Protein AF-A0A1H3W3L6-F1 (afdb_monomer)

Nearest PDB structures (foldseek):
  4v2k-assembly1_A-2  TM=9.283E-01  e=1.247E-08  Allochromatium vinosum
  5lo9-assembly1_A  TM=8.016E-01  e=1.761E-06  Marichromatium purpuratum 984
  5lo9-assembly1_B  TM=7.634E-01  e=1.697E-05  Marichromatium purpuratum 984

Radius of gyration: 14.51 Å; Cα contacts (8 Å, |Δi|>4): 156; chains: 1; bounding box: 41×34×34 Å

Organism: NCBI:txid571932

Solvent-accessible surface area (backbone atoms only — not comparable to full-atom values): 6819 Å² total; per-residu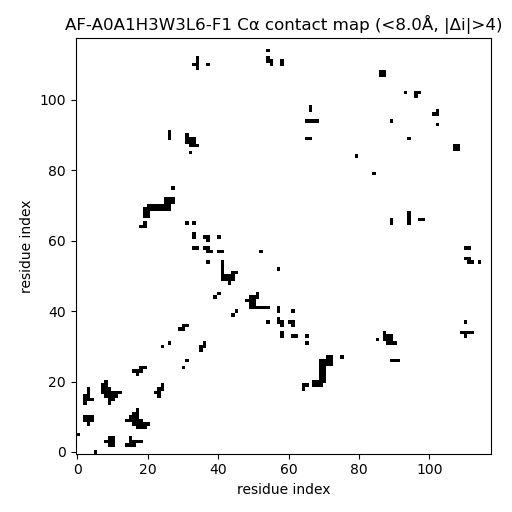e (Å²): 106,89,34,32,38,88,84,27,66,23,69,38,86,89,65,20,42,36,65,33,34,84,85,20,72,37,57,69,43,80,65,36,24,42,48,53,29,14,55,46,36,22,58,54,33,55,80,97,39,56,55,69,45,51,60,62,55,18,25,53,52,32,51,57,49,49,52,50,62,46,36,82,52,89,58,70,85,65,74,44,83,84,54,88,69,73,83,41,52,50,38,72,68,55,27,52,29,48,76,71,72,68,55,68,72,84,72,43,74,60,59,59,68,68,98,79,82,128

pLDDT: mean 88.01, std 13.65, range [35.47, 96.75]

Foldseek 3Di:
DQACPPVQCGPDPPRHHRLADEPHDALLDPLQFLLNQLVCCQQCPPPVCHNVDDSVRSSVVSCVSNLHHHHYDPPPVPSCVPDPPQPRGSHPVQSVCVVVVNHDPVSRPCSRPPPPDD

Sequence (118 aa):
MSCHASDGSGTGPNSGPELWGENSFNDGAGMTYLSKMAGFVKRNMPIGQENSLTDQEAADVSAYILSHERPLYQNHEKDFPHGGRPDDQMNKERREQIRNGNFDWSTIDNIVMPSEQN

Secondary structure (DSSP, 8-state):
--SS-SSS--SBTTTB--SSSTTS--TTSGGGBHHHHHHHHHHH-STT-TT-S-HHHHHHHHHHHHTS--PPPTTGGGS-TT----TTB--HHHHHHHHTT---GGGSTTSS--TT--

Structure (mmCIF, N/CA/C/O backbone):
data_AF-A0A1H3W3L6-F1
#
_entry.id   AF-A0A1H3W3L6-F1
#
loop_
_atom_site.group_PDB
_atom_site.id
_atom_site.type_symbol
_atom_site.label_atom_id
_atom_site.label_alt_id
_atom_site.label_comp_id
_atom_site.label_asym_id
_atom_site.label_entity_id
_atom_site.label_seq_id
_atom_site.pdbx_PDB_ins_code
_atom_site.Cartn_x
_atom_site.Cartn_y
_atom_site.Cartn_z
_atom_site.occupancy
_atom_site.B_iso_or_equiv
_atom_site.auth_seq_id
_atom_site.auth_comp_id
_atom_site.auth_asym_id
_atom_site.auth_atom_id
_atom_site.pdbx_PDB_model_num
ATOM 1 N N . MET A 1 1 ? -17.383 -3.138 3.759 1.00 61.38 1 MET A N 1
ATOM 2 C CA . MET A 1 1 ? -17.090 -3.467 2.341 1.00 61.38 1 MET A CA 1
ATOM 3 C C . MET A 1 1 ? -17.979 -2.688 1.357 1.00 61.38 1 MET A C 1
ATOM 5 O O . MET A 1 1 ? -18.365 -3.231 0.335 1.00 61.38 1 MET A O 1
ATOM 9 N N . SER A 1 2 ? -18.317 -1.415 1.619 1.00 78.94 2 SER A N 1
ATOM 10 C CA . SER A 1 2 ? -19.285 -0.686 0.772 1.00 78.94 2 SER A CA 1
ATOM 11 C C . SER A 1 2 ? -18.661 0.102 -0.389 1.00 78.94 2 SER A C 1
ATOM 13 O O . SER A 1 2 ? -19.383 0.424 -1.324 1.00 78.94 2 SER A O 1
ATOM 15 N N . CYS A 1 3 ? -17.360 0.425 -0.343 1.00 89.38 3 CYS A N 1
ATOM 16 C CA . CYS A 1 3 ? -16.726 1.303 -1.342 1.00 89.38 3 CYS A CA 1
ATOM 17 C C . CYS A 1 3 ? -15.802 0.535 -2.299 1.00 89.38 3 CYS A C 1
ATOM 19 O O . CYS A 1 3 ? -15.944 0.647 -3.510 1.00 89.38 3 CYS A O 1
ATOM 21 N N . HIS A 1 4 ? -14.901 -0.302 -1.778 1.00 94.25 4 HIS A N 1
ATOM 22 C CA . HIS A 1 4 ? -13.886 -1.000 -2.586 1.00 94.25 4 HIS A CA 1
ATOM 23 C C . HIS A 1 4 ? -14.272 -2.427 -3.012 1.00 94.25 4 HIS A C 1
ATOM 25 O O . HIS A 1 4 ? -13.404 -3.203 -3.397 1.00 94.25 4 HIS A O 1
ATOM 31 N N . ALA A 1 5 ? -15.564 -2.769 -2.938 1.00 92.00 5 ALA A N 1
ATOM 32 C CA . ALA A 1 5 ? -16.065 -4.143 -3.034 1.00 92.00 5 ALA A CA 1
ATOM 33 C C . ALA A 1 5 ? -15.450 -5.085 -1.972 1.00 92.00 5 ALA A C 1
ATOM 35 O O . ALA A 1 5 ? -14.639 -4.680 -1.136 1.00 92.00 5 ALA A O 1
ATOM 36 N N . SER A 1 6 ? -15.914 -6.332 -1.918 1.00 90.19 6 SER A N 1
ATOM 37 C CA . SER A 1 6 ? -15.379 -7.347 -0.996 1.00 90.19 6 SER A CA 1
ATOM 38 C C . SER A 1 6 ? -14.086 -7.985 -1.501 1.00 90.19 6 SER A C 1
ATOM 40 O O . SER A 1 6 ? -13.289 -8.461 -0.701 1.00 90.19 6 SER A O 1
ATOM 42 N N . ASP A 1 7 ? -13.893 -7.996 -2.816 1.00 90.88 7 ASP A N 1
ATOM 43 C CA . ASP A 1 7 ? -12.765 -8.586 -3.540 1.00 90.88 7 ASP A CA 1
ATOM 44 C C . ASP A 1 7 ? -11.750 -7.537 -4.027 1.00 90.88 7 ASP A C 1
ATOM 46 O O . ASP A 1 7 ? -10.820 -7.881 -4.751 1.00 90.88 7 ASP A O 1
ATOM 50 N N . GLY A 1 8 ? -11.921 -6.268 -3.636 1.00 92.06 8 GLY A N 1
ATOM 51 C CA . GLY A 1 8 ? -11.020 -5.170 -3.985 1.00 92.06 8 GLY A CA 1
ATOM 52 C C . GLY A 1 8 ? -11.171 -4.630 -5.402 1.00 92.06 8 GLY A C 1
ATOM 53 O O . GLY A 1 8 ? -10.451 -3.687 -5.737 1.00 92.06 8 GLY A O 1
ATOM 54 N N . SER A 1 9 ? -12.112 -5.152 -6.204 1.00 93.19 9 SER A N 1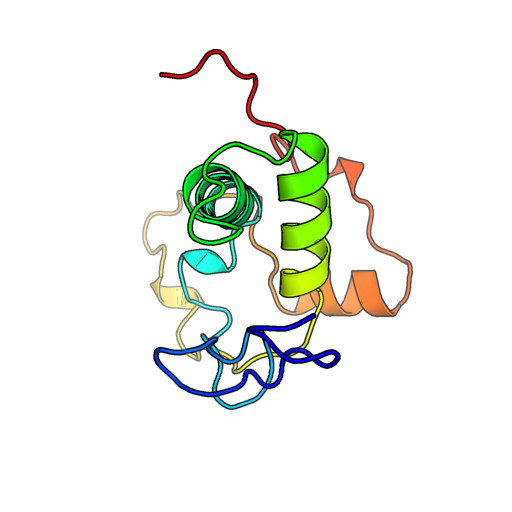
ATOM 55 C CA . SER A 1 9 ? -12.348 -4.712 -7.588 1.00 93.19 9 SER A CA 1
ATOM 56 C C . SER A 1 9 ? -12.826 -3.260 -7.690 1.00 93.19 9 SER A C 1
ATOM 58 O O . SER A 1 9 ? -12.879 -2.684 -8.774 1.00 93.19 9 SER A O 1
ATOM 60 N N . GLY A 1 10 ? -13.225 -2.667 -6.563 1.00 92.94 10 GLY A N 1
ATOM 61 C CA . GLY A 1 10 ? -13.817 -1.343 -6.526 1.00 92.94 10 GLY A CA 1
ATOM 62 C C . GLY A 1 10 ? -15.284 -1.318 -6.961 1.00 92.94 10 GLY A C 1
ATOM 63 O O . GLY A 1 10 ? -15.843 -2.289 -7.465 1.00 92.94 10 GLY A O 1
ATOM 64 N N . THR A 1 11 ? -15.920 -0.169 -6.746 1.00 93.31 11 THR A N 1
ATOM 65 C CA . THR A 1 11 ? -17.284 0.144 -7.212 1.00 93.31 11 THR A CA 1
ATOM 66 C C . THR A 1 11 ? -17.301 1.254 -8.265 1.00 93.31 11 THR A C 1
ATOM 68 O O . THR A 1 11 ? -18.359 1.592 -8.791 1.00 93.31 11 THR A O 1
ATOM 71 N N . GLY A 1 12 ? -16.138 1.839 -8.571 1.00 90.94 12 GLY A N 1
ATOM 72 C CA . GLY A 1 12 ? -15.957 2.862 -9.599 1.00 90.94 12 GLY A CA 1
ATOM 73 C C . GLY A 1 12 ? -14.774 3.792 -9.298 1.00 90.94 12 GLY A C 1
ATOM 74 O O . GLY A 1 12 ? -14.342 3.879 -8.148 1.00 90.94 12 GLY A O 1
ATOM 75 N N . PRO A 1 13 ? -14.261 4.543 -10.292 1.00 86.44 13 PRO A N 1
ATOM 76 C CA . PRO A 1 13 ? -13.035 5.339 -10.142 1.00 86.44 13 PRO A CA 1
ATOM 77 C C . PRO A 1 13 ? -13.087 6.370 -9.007 1.00 86.44 13 PRO A C 1
ATOM 79 O O . PRO A 1 13 ? -12.083 6.610 -8.347 1.00 86.44 13 PRO A O 1
ATOM 82 N N . ASN A 1 14 ? -14.269 6.951 -8.766 1.00 87.44 14 ASN A N 1
ATOM 83 C CA . ASN A 1 14 ? -14.487 8.003 -7.765 1.00 87.44 14 ASN A CA 1
ATOM 84 C C . ASN A 1 14 ? -15.338 7.551 -6.566 1.00 87.44 14 ASN A C 1
ATOM 86 O O . ASN A 1 14 ? -15.422 8.270 -5.577 1.00 87.44 14 ASN A O 1
ATOM 90 N N . SER A 1 15 ? -15.999 6.395 -6.651 1.00 87.31 15 SER A N 1
ATOM 91 C CA . SER A 1 15 ? -16.852 5.844 -5.583 1.00 87.31 15 SER A CA 1
ATOM 92 C C . SER A 1 15 ? -16.136 4.795 -4.729 1.00 87.31 15 SER A C 1
ATOM 94 O O . SER A 1 15 ? -16.575 4.479 -3.625 1.00 87.31 15 SER A O 1
ATOM 96 N N . GLY A 1 16 ? -15.015 4.277 -5.227 1.00 92.06 16 GLY A N 1
ATOM 97 C CA . GLY A 1 16 ? -14.168 3.304 -4.560 1.00 92.06 16 GLY A CA 1
ATOM 98 C C . GLY A 1 16 ? -13.328 2.593 -5.612 1.00 92.06 16 GLY A C 1
ATOM 99 O O . GLY A 1 16 ? -13.811 1.614 -6.183 1.00 92.06 16 GLY A O 1
ATOM 100 N N . PRO A 1 17 ? -12.128 3.104 -5.932 1.00 95.00 17 PRO A N 1
ATOM 101 C CA . PRO A 1 17 ? -11.288 2.538 -6.980 1.00 95.00 17 PRO A CA 1
ATOM 102 C C . PRO A 1 17 ? -10.803 1.125 -6.635 1.00 95.00 17 PRO A C 1
ATOM 104 O O . PRO A 1 17 ? -10.810 0.712 -5.474 1.00 95.00 17 PRO A O 1
ATOM 107 N N . GLU A 1 18 ? -10.356 0.401 -7.656 1.00 96.44 18 GLU A N 1
ATOM 108 C CA . GLU A 1 18 ? -9.746 -0.921 -7.527 1.00 96.44 18 GLU A CA 1
ATOM 109 C C . GLU A 1 18 ? -8.431 -0.836 -6.720 1.00 96.44 18 GLU A C 1
ATOM 111 O O . GLU A 1 18 ? -7.534 -0.046 -7.033 1.00 96.44 18 GLU A O 1
ATOM 116 N N . LEU A 1 19 ? -8.310 -1.630 -5.651 1.00 96.50 19 LEU A N 1
ATOM 117 C CA . LEU A 1 19 ? -7.171 -1.581 -4.714 1.00 96.50 19 LEU A CA 1
ATOM 118 C C . LEU A 1 19 ? -5.985 -2.464 -5.155 1.00 96.50 19 LEU A C 1
ATOM 120 O O . LEU A 1 19 ? -4.829 -2.237 -4.769 1.00 96.50 19 LEU A O 1
ATOM 124 N N . TRP A 1 20 ? -6.276 -3.474 -5.970 1.00 96.75 20 TRP A N 1
ATOM 125 C CA . TRP A 1 20 ? -5.348 -4.431 -6.571 1.00 96.75 20 TRP A CA 1
ATOM 126 C C . TRP A 1 20 ? -6.011 -5.072 -7.791 1.00 96.75 20 TRP A C 1
ATOM 128 O O . TRP A 1 20 ? -7.221 -4.984 -7.916 1.00 96.75 20 TRP A O 1
ATOM 138 N N . GLY A 1 21 ? -5.250 -5.758 -8.641 1.00 94.69 21 GLY A N 1
ATOM 139 C CA . GLY A 1 21 ? -5.734 -6.253 -9.933 1.00 94.69 21 GLY A CA 1
ATOM 140 C C . GLY A 1 21 ? -5.365 -5.330 -11.096 1.00 94.69 21 GLY A C 1
ATOM 141 O O . GLY A 1 21 ? -4.705 -4.304 -10.909 1.00 94.69 21 GLY A O 1
ATOM 142 N N . GLU A 1 22 ? -5.718 -5.742 -12.315 1.00 94.56 22 GLU A N 1
ATOM 143 C CA . GLU A 1 22 ? -5.175 -5.200 -13.572 1.00 94.56 22 GLU A CA 1
ATOM 144 C C . GLU A 1 22 ? -5.440 -3.702 -13.783 1.00 94.56 22 GLU A C 1
ATOM 146 O O . GLU A 1 22 ? -4.628 -3.039 -14.429 1.00 94.56 22 GLU A O 1
ATOM 151 N N . ASN A 1 23 ? -6.521 -3.139 -13.225 1.00 94.19 23 ASN A N 1
ATOM 152 C CA . ASN A 1 23 ? -6.823 -1.705 -13.373 1.00 94.19 23 ASN A CA 1
ATOM 153 C C . ASN A 1 23 ? -6.461 -0.874 -12.134 1.00 94.19 23 ASN A C 1
ATOM 155 O O . ASN A 1 23 ? -6.802 0.309 -12.060 1.00 94.19 23 ASN A O 1
ATOM 159 N N . SER A 1 24 ? -5.751 -1.464 -11.168 1.00 96.25 24 SER A N 1
ATOM 160 C CA . SER A 1 24 ? -5.188 -0.734 -10.035 1.00 96.25 24 SER A CA 1
ATOM 161 C C . SER A 1 24 ? -3.833 -0.098 -10.377 1.00 96.25 24 SER A C 1
ATOM 163 O O . SER A 1 24 ? -3.303 -0.202 -11.484 1.00 96.25 24 SER A O 1
ATOM 165 N N . PHE A 1 25 ? -3.233 0.573 -9.397 1.00 96.00 25 PHE A N 1
ATOM 166 C CA . PHE A 1 25 ? -1.882 1.106 -9.520 1.00 96.00 25 PHE A CA 1
ATOM 167 C C . PHE A 1 25 ? -0.843 -0.023 -9.637 1.00 96.00 25 PHE A C 1
ATOM 169 O O . PHE A 1 25 ? -0.960 -1.076 -9.000 1.00 96.00 25 PHE A O 1
ATOM 176 N N . ASN A 1 26 ? 0.195 0.227 -10.440 1.00 96.06 26 ASN A N 1
ATOM 177 C CA . ASN A 1 26 ? 1.288 -0.715 -10.680 1.00 96.06 26 ASN A CA 1
ATOM 178 C C . ASN A 1 26 ? 2.265 -0.807 -9.493 1.00 96.06 26 ASN A C 1
ATOM 180 O O . ASN A 1 26 ? 2.233 0.003 -8.565 1.00 96.06 26 ASN A O 1
ATOM 184 N N . ASP A 1 27 ? 3.155 -1.794 -9.531 1.00 94.69 27 ASP A N 1
ATOM 185 C CA . ASP A 1 27 ? 4.120 -2.065 -8.464 1.00 94.69 27 ASP A CA 1
ATOM 186 C C . ASP A 1 27 ? 5.313 -1.083 -8.387 1.00 94.69 27 ASP A C 1
ATOM 188 O O . ASP A 1 27 ? 6.122 -1.185 -7.465 1.00 94.69 27 ASP A O 1
ATOM 192 N N . GLY A 1 28 ? 5.405 -0.113 -9.304 1.00 93.06 28 GLY A N 1
ATOM 193 C CA . GLY A 1 28 ? 6.338 1.021 -9.246 1.00 93.06 28 GLY A CA 1
ATOM 194 C C . GLY A 1 28 ? 5.736 2.283 -8.613 1.00 93.06 28 GLY A C 1
ATOM 195 O O . GLY A 1 28 ? 6.444 3.258 -8.361 1.00 93.06 28 GLY A O 1
ATOM 196 N N . ALA A 1 29 ? 4.428 2.301 -8.340 1.00 94.94 29 ALA A N 1
ATOM 197 C CA . ALA A 1 29 ? 3.770 3.465 -7.764 1.00 94.94 29 ALA A CA 1
ATOM 198 C C . ALA A 1 29 ? 4.248 3.738 -6.330 1.00 94.94 29 ALA A C 1
ATOM 200 O O . ALA A 1 29 ? 4.431 2.829 -5.527 1.00 94.94 29 ALA A O 1
ATOM 201 N N . GLY A 1 30 ? 4.322 5.012 -5.937 1.00 93.12 30 GLY A N 1
ATOM 202 C CA . GLY A 1 30 ? 4.697 5.397 -4.570 1.00 93.12 30 GLY A CA 1
ATOM 203 C C . GLY A 1 30 ? 3.774 4.854 -3.468 1.00 93.12 30 GLY A C 1
ATOM 204 O O . GLY A 1 30 ? 4.135 4.914 -2.298 1.00 93.12 30 GLY A O 1
ATOM 205 N N . MET A 1 31 ? 2.609 4.313 -3.825 1.00 95.62 31 MET A N 1
ATOM 206 C CA . MET A 1 31 ? 1.668 3.699 -2.892 1.00 95.62 31 MET A CA 1
ATOM 207 C C . MET A 1 31 ? 2.012 2.238 -2.562 1.00 95.62 31 MET A C 1
ATOM 209 O O . MET A 1 31 ? 1.394 1.650 -1.689 1.00 95.62 31 MET A O 1
ATOM 213 N N . THR A 1 32 ? 3.016 1.640 -3.210 1.00 95.19 32 THR A N 1
ATOM 214 C CA . THR A 1 32 ? 3.447 0.259 -2.923 1.00 95.19 32 THR A CA 1
ATOM 215 C C . THR A 1 32 ? 4.325 0.142 -1.677 1.00 95.19 32 THR A C 1
ATOM 217 O O . THR A 1 32 ? 4.742 -0.956 -1.326 1.00 95.19 32 THR A O 1
ATOM 220 N N . TYR A 1 33 ? 4.665 1.266 -1.051 1.00 93.81 33 TYR A N 1
ATOM 221 C CA . TYR A 1 33 ? 5.455 1.331 0.175 1.00 93.81 33 TYR A CA 1
ATOM 222 C C . TYR A 1 33 ? 4.513 1.271 1.372 1.00 93.81 33 TYR A C 1
ATOM 224 O O . TYR A 1 33 ? 3.567 2.064 1.447 1.00 93.81 33 TYR A O 1
ATOM 232 N N . LEU A 1 34 ? 4.747 0.318 2.276 1.00 93.81 34 LEU A N 1
ATOM 233 C CA . LEU A 1 34 ? 3.818 0.009 3.359 1.00 93.81 34 LEU A CA 1
ATOM 234 C C . LEU A 1 34 ? 3.583 1.217 4.274 1.00 93.81 34 LEU A C 1
ATOM 236 O O . LEU A 1 34 ? 2.432 1.546 4.552 1.00 93.81 34 LEU A O 1
ATOM 240 N N . SER A 1 35 ? 4.639 1.940 4.651 1.00 92.06 35 SER A N 1
ATOM 241 C CA . SER A 1 35 ? 4.554 3.152 5.478 1.00 92.06 35 SER A CA 1
ATOM 242 C C . SER A 1 35 ? 3.723 4.255 4.813 1.00 92.06 35 SER A C 1
ATOM 244 O O . SER A 1 35 ? 2.876 4.890 5.447 1.00 92.06 35 SER A O 1
ATOM 246 N N . LYS A 1 36 ? 3.910 4.466 3.502 1.00 94.12 36 LYS A N 1
ATOM 247 C CA . LYS A 1 36 ? 3.165 5.474 2.732 1.00 94.12 36 LYS A CA 1
ATOM 248 C C . LYS A 1 36 ? 1.692 5.115 2.626 1.00 94.12 36 LYS A C 1
ATOM 250 O O . LYS A 1 36 ? 0.850 5.996 2.807 1.00 94.12 36 LYS A O 1
ATOM 255 N N . MET A 1 37 ? 1.379 3.846 2.359 1.00 96.31 37 MET A N 1
ATOM 256 C CA . MET A 1 37 ? -0.007 3.397 2.311 1.00 96.31 37 MET A CA 1
ATOM 257 C C . MET A 1 37 ? -0.664 3.474 3.688 1.00 96.31 37 MET A C 1
ATOM 259 O O . MET A 1 37 ? -1.744 4.049 3.784 1.00 96.31 37 MET A O 1
ATOM 263 N N . ALA A 1 38 ? 0.001 3.012 4.747 1.00 95.06 38 ALA A N 1
ATOM 264 C CA . ALA A 1 38 ? -0.512 3.093 6.113 1.00 95.06 38 ALA A CA 1
ATOM 265 C C . ALA A 1 38 ? -0.812 4.543 6.508 1.00 95.06 38 ALA A C 1
ATOM 267 O O . ALA A 1 38 ? -1.909 4.849 6.973 1.00 95.06 38 ALA A O 1
ATOM 268 N N . GLY A 1 39 ? 0.104 5.472 6.214 1.00 94.56 39 GLY A N 1
ATOM 269 C CA . GLY A 1 39 ? -0.112 6.898 6.449 1.00 94.56 39 GLY A CA 1
ATOM 270 C C . GLY A 1 39 ? -1.232 7.504 5.594 1.00 94.56 39 GLY A C 1
ATOM 271 O O . GLY A 1 39 ? -1.899 8.444 6.034 1.00 94.56 39 GLY A O 1
ATOM 272 N N . PHE A 1 40 ? -1.456 7.013 4.372 1.00 96.38 40 PHE A N 1
ATOM 273 C CA . PHE A 1 40 ? -2.594 7.431 3.549 1.00 96.38 40 PHE A CA 1
ATOM 274 C C . PHE A 1 40 ? -3.913 6.904 4.122 1.00 96.38 40 PHE A C 1
ATOM 276 O O . PHE A 1 40 ? -4.836 7.694 4.323 1.00 96.38 40 PHE A O 1
ATOM 283 N N . VAL A 1 41 ? -3.974 5.606 4.429 1.00 96.31 41 VAL A N 1
ATOM 284 C CA . VAL A 1 41 ? -5.138 4.920 5.000 1.00 96.31 41 VAL A CA 1
ATOM 285 C C . VAL A 1 41 ? -5.525 5.564 6.325 1.00 96.31 41 VAL A C 1
ATOM 287 O O . VAL A 1 41 ? -6.646 6.035 6.442 1.00 96.31 41 VAL A O 1
ATOM 290 N N . LYS A 1 42 ? -4.592 5.717 7.270 1.00 95.62 42 LYS A N 1
ATOM 291 C CA . LYS A 1 42 ? -4.833 6.370 8.566 1.00 95.62 42 LYS A CA 1
ATOM 292 C C . LYS A 1 42 ? -5.478 7.749 8.416 1.00 95.62 42 LYS A C 1
ATOM 294 O O . LYS A 1 42 ? -6.429 8.061 9.123 1.00 95.62 42 LYS A O 1
ATOM 299 N N . ARG A 1 43 ? -4.976 8.580 7.497 1.00 96.69 43 ARG A N 1
ATOM 300 C CA . ARG A 1 43 ? -5.403 9.985 7.374 1.00 96.69 43 ARG A CA 1
ATOM 301 C C . ARG A 1 43 ? -6.639 10.203 6.509 1.00 96.69 43 ARG A C 1
ATOM 303 O O . ARG A 1 43 ? -7.269 11.240 6.657 1.00 96.69 43 ARG A O 1
ATOM 310 N N . ASN A 1 44 ? -6.959 9.283 5.601 1.00 95.50 44 ASN A N 1
ATOM 311 C CA . ASN A 1 44 ? -7.975 9.516 4.565 1.00 95.50 44 ASN A CA 1
ATOM 312 C C . ASN A 1 44 ? -9.027 8.406 4.475 1.00 95.50 44 ASN A C 1
ATOM 314 O O . ASN A 1 44 ? -9.980 8.540 3.710 1.00 95.50 44 ASN A O 1
ATOM 318 N N . MET A 1 45 ? -8.849 7.301 5.202 1.00 95.44 45 MET A N 1
ATOM 319 C CA . MET A 1 45 ? -9.751 6.158 5.172 1.00 95.44 45 MET A CA 1
ATOM 320 C C . MET A 1 45 ? -10.158 5.728 6.592 1.00 95.44 45 MET A C 1
ATOM 322 O O . MET A 1 45 ? -9.316 5.680 7.487 1.00 95.44 45 MET A O 1
ATOM 326 N N . PRO A 1 46 ? -11.427 5.328 6.788 1.00 94.69 46 PRO A N 1
ATOM 327 C CA . PRO A 1 46 ? -12.534 5.427 5.831 1.00 94.69 46 PRO A CA 1
ATOM 328 C C . PRO A 1 46 ? -12.915 6.889 5.528 1.00 94.69 46 PRO A C 1
ATOM 330 O O . PRO A 1 46 ? -12.720 7.767 6.363 1.00 94.69 46 PRO A O 1
ATOM 333 N N . ILE A 1 47 ? -13.475 7.159 4.343 1.00 91.25 47 ILE A N 1
ATOM 334 C CA . ILE A 1 47 ? -13.931 8.512 3.969 1.00 91.25 47 ILE A CA 1
ATOM 335 C C . ILE A 1 47 ? -14.944 9.030 5.005 1.00 91.25 47 ILE A C 1
ATOM 337 O O . ILE A 1 47 ? -15.915 8.333 5.315 1.00 91.25 47 ILE A O 1
ATOM 341 N N . GLY A 1 48 ? -14.731 10.248 5.517 1.00 93.56 48 GLY A N 1
ATOM 342 C CA . GLY A 1 48 ? -15.560 10.861 6.562 1.00 93.56 48 GLY A CA 1
ATOM 343 C C . GLY A 1 48 ? -15.319 10.306 7.970 1.00 93.56 48 GLY A C 1
ATOM 344 O O . GLY A 1 48 ? -16.087 10.603 8.885 1.00 93.56 48 GLY A O 1
ATOM 345 N N . GLN A 1 49 ? -14.296 9.464 8.133 1.00 94.31 49 GLN A N 1
ATOM 346 C CA . GLN A 1 49 ? -13.825 8.903 9.400 1.00 94.31 49 GLN A CA 1
ATOM 347 C C . GLN A 1 49 ? -12.292 8.988 9.461 1.00 94.31 49 GLN A C 1
ATOM 349 O O . GLN A 1 49 ? -11.599 8.041 9.824 1.00 94.31 49 GLN A O 1
ATOM 354 N N . GLU A 1 50 ? -11.742 10.131 9.063 1.00 94.94 50 GLU A N 1
ATOM 355 C CA . GLU A 1 50 ? -10.304 10.362 9.038 1.00 94.94 50 GLU A CA 1
ATOM 356 C C . GLU A 1 50 ? -9.689 10.135 10.431 1.00 94.94 50 GLU A C 1
ATOM 358 O O . GLU A 1 50 ? -10.221 10.577 11.450 1.00 94.94 50 GLU A O 1
ATOM 363 N N . ASN A 1 51 ? -8.535 9.463 10.484 1.00 94.25 51 ASN A N 1
ATOM 364 C CA . ASN A 1 51 ? -7.810 9.103 11.709 1.00 94.25 51 ASN A CA 1
ATOM 365 C C . ASN A 1 51 ? -8.532 8.135 12.660 1.00 94.25 51 ASN A C 1
ATOM 367 O O . ASN A 1 51 ? -8.013 7.904 13.756 1.00 94.25 51 ASN A O 1
ATOM 371 N N . SER A 1 52 ? -9.654 7.529 12.252 1.00 96.44 52 SER A N 1
ATOM 372 C CA . SER A 1 52 ? -10.421 6.611 13.105 1.00 96.44 52 SER A CA 1
ATOM 373 C C . SER A 1 52 ? -9.719 5.279 13.382 1.00 96.44 52 SER A C 1
ATOM 375 O O . SER A 1 52 ? -9.982 4.666 14.411 1.00 96.44 52 SER A O 1
ATOM 377 N N . LEU A 1 53 ? -8.859 4.816 12.471 1.00 94.50 53 LEU A N 1
ATOM 378 C CA . LEU A 1 53 ? -8.087 3.577 12.624 1.00 94.50 53 LEU A CA 1
ATOM 379 C C . LEU A 1 53 ? -6.892 3.804 13.543 1.00 94.50 53 LEU A C 1
ATOM 381 O O . LEU A 1 53 ? -6.267 4.854 13.469 1.00 94.50 53 LEU A O 1
ATOM 385 N N . THR A 1 54 ? -6.509 2.836 14.364 1.00 94.94 54 THR A N 1
ATOM 386 C CA . THR A 1 54 ? -5.194 2.840 15.025 1.00 94.94 54 THR A CA 1
ATOM 387 C C . THR A 1 54 ? -4.066 2.716 13.997 1.00 94.94 54 THR A C 1
ATOM 389 O O . THR A 1 54 ? -4.287 2.304 12.857 1.00 94.94 54 THR A O 1
ATOM 392 N N . ASP A 1 55 ? -2.840 3.064 14.389 1.00 91.00 55 ASP A N 1
ATOM 393 C CA . ASP A 1 55 ? -1.686 2.951 13.489 1.00 91.00 55 ASP A CA 1
ATOM 394 C C . ASP A 1 55 ? -1.452 1.490 13.068 1.00 91.00 55 ASP A C 1
ATOM 396 O O . ASP A 1 55 ? -1.182 1.221 11.898 1.00 91.00 55 ASP A O 1
ATOM 400 N N . GLN A 1 56 ? -1.665 0.542 13.991 1.00 90.44 56 GLN A N 1
ATOM 401 C CA . GLN A 1 56 ? -1.591 -0.889 13.698 1.00 90.44 56 GLN A CA 1
ATOM 402 C C . GLN A 1 56 ? -2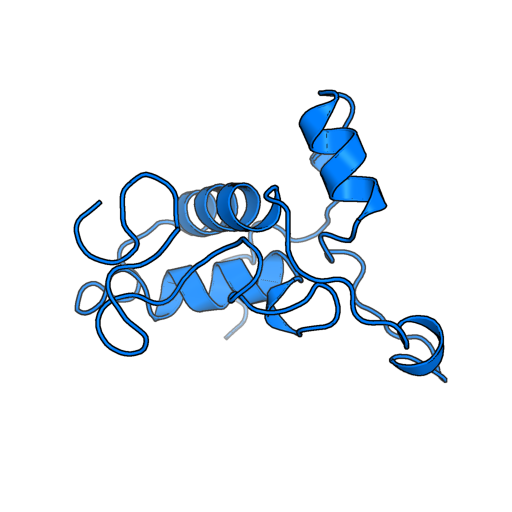.689 -1.335 12.723 1.00 90.44 56 GLN A C 1
ATOM 404 O O . GLN A 1 56 ? -2.390 -2.014 11.749 1.00 90.44 56 GLN A O 1
ATOM 409 N N . GLU A 1 57 ? -3.945 -0.917 12.914 1.00 94.75 57 GLU A N 1
ATOM 410 C CA . GLU A 1 57 ? -5.027 -1.266 11.979 1.00 94.75 57 GLU A CA 1
ATOM 411 C C . GLU A 1 57 ? -4.780 -0.693 10.578 1.00 94.75 57 GLU A C 1
ATOM 413 O O . GLU A 1 57 ? -5.020 -1.367 9.575 1.00 94.75 57 GLU A O 1
ATOM 418 N N . ALA A 1 58 ? -4.280 0.543 10.487 1.00 95.69 58 ALA A N 1
ATOM 419 C CA . ALA A 1 58 ? -3.938 1.154 9.208 1.00 95.69 58 ALA A CA 1
ATOM 420 C C . ALA A 1 58 ? -2.802 0.395 8.507 1.00 95.69 58 ALA A C 1
ATOM 422 O O . ALA A 1 58 ? -2.870 0.171 7.294 1.00 95.69 58 ALA A O 1
ATOM 423 N N . ALA A 1 59 ? -1.789 -0.032 9.259 1.00 92.50 59 ALA A N 1
ATOM 424 C CA . ALA A 1 59 ? -0.711 -0.872 8.761 1.00 92.50 59 ALA A CA 1
ATOM 425 C C . ALA A 1 59 ? -1.201 -2.247 8.288 1.00 92.50 59 ALA A C 1
ATOM 427 O O . ALA A 1 59 ? -0.901 -2.636 7.160 1.00 92.50 59 ALA A O 1
ATOM 428 N N . ASP A 1 60 ? -1.997 -2.948 9.095 1.00 93.38 60 ASP A N 1
ATOM 429 C CA . ASP A 1 60 ? -2.503 -4.289 8.786 1.00 93.38 60 ASP A CA 1
ATOM 430 C C . ASP A 1 60 ? -3.370 -4.283 7.520 1.00 93.38 60 ASP A C 1
ATOM 432 O O . ASP A 1 60 ? -3.194 -5.109 6.620 1.00 93.38 60 ASP A O 1
ATOM 436 N N . VAL A 1 61 ? -4.274 -3.304 7.398 1.00 95.12 61 VAL A N 1
ATOM 437 C CA . VAL A 1 61 ? -5.105 -3.130 6.196 1.00 95.12 61 VAL A CA 1
ATOM 438 C C . VAL A 1 61 ? -4.242 -2.816 4.974 1.00 95.12 61 VAL A C 1
ATOM 440 O O . VAL A 1 61 ? -4.483 -3.353 3.892 1.00 95.12 61 VAL A O 1
ATOM 443 N N . SER A 1 62 ? -3.216 -1.981 5.132 1.00 96.19 62 SER A N 1
ATOM 444 C CA . SER A 1 62 ? -2.297 -1.637 4.041 1.00 96.19 62 SER A CA 1
ATOM 445 C C . SER A 1 62 ? -1.480 -2.845 3.586 1.00 96.19 62 SER A C 1
ATOM 447 O O . SER A 1 62 ? -1.366 -3.099 2.388 1.00 96.19 62 SER A O 1
ATOM 449 N N . ALA A 1 63 ? -0.972 -3.640 4.528 1.00 94.44 63 ALA A N 1
ATOM 450 C CA . ALA A 1 63 ? -0.266 -4.884 4.250 1.00 94.44 63 ALA A CA 1
ATOM 451 C C . ALA A 1 63 ? -1.164 -5.873 3.494 1.00 94.44 63 ALA A C 1
ATOM 453 O O . ALA A 1 63 ? -0.743 -6.451 2.488 1.00 94.44 63 ALA A O 1
ATOM 454 N N . TYR A 1 64 ? -2.427 -6.001 3.911 1.00 94.88 64 TYR A N 1
ATOM 455 C CA . TYR A 1 64 ? -3.414 -6.811 3.206 1.00 94.88 64 TYR A CA 1
ATOM 456 C C . TYR A 1 64 ? -3.623 -6.328 1.761 1.00 94.88 64 TYR A C 1
ATOM 458 O O . TYR A 1 64 ? -3.468 -7.119 0.830 1.00 94.88 64 TYR A O 1
ATOM 466 N N . ILE A 1 65 ? -3.880 -5.034 1.539 1.00 96.50 65 ILE A N 1
ATOM 467 C CA . ILE A 1 65 ? -4.050 -4.451 0.192 1.00 96.50 65 ILE A CA 1
ATOM 468 C C . ILE A 1 65 ? -2.817 -4.712 -0.688 1.00 96.50 65 ILE A C 1
ATOM 470 O O . ILE A 1 65 ? -2.933 -5.090 -1.857 1.00 96.50 65 ILE A O 1
ATOM 474 N N . LEU A 1 66 ? -1.622 -4.525 -0.131 1.00 96.19 66 LEU A N 1
ATOM 475 C CA . LEU A 1 66 ? -0.366 -4.657 -0.864 1.00 96.19 66 LEU A CA 1
ATOM 476 C C . LEU A 1 66 ? 0.061 -6.106 -1.113 1.00 96.19 66 LEU A C 1
ATOM 478 O O . LEU A 1 66 ? 0.862 -6.334 -2.014 1.00 96.19 66 LEU A O 1
ATOM 482 N N . SER A 1 67 ? -0.492 -7.083 -0.390 1.00 95.19 67 SER A N 1
ATOM 483 C CA . SER A 1 67 ? -0.212 -8.511 -0.613 1.00 95.19 67 SER A CA 1
ATOM 484 C C . SER A 1 67 ? -0.805 -9.075 -1.916 1.00 95.19 67 SER A C 1
ATOM 486 O O . SER A 1 67 ? -0.412 -10.154 -2.364 1.00 95.19 67 SER A O 1
ATOM 488 N N . HIS A 1 68 ? -1.724 -8.343 -2.550 1.00 95.81 68 HIS A N 1
ATOM 489 C CA . HIS A 1 68 ? -2.410 -8.767 -3.767 1.00 95.81 68 HIS A CA 1
ATOM 490 C C . HIS A 1 68 ? -1.623 -8.443 -5.052 1.00 95.81 68 HIS A C 1
ATOM 492 O O . HIS A 1 68 ? -0.754 -7.561 -5.098 1.00 95.81 68 HIS A O 1
ATOM 498 N N . GLU A 1 69 ? -1.936 -9.171 -6.128 1.00 95.19 69 GLU A N 1
ATOM 499 C CA . GLU A 1 69 ? -1.338 -8.942 -7.448 1.00 95.19 69 GLU A CA 1
ATOM 500 C C . GLU A 1 69 ? -1.766 -7.605 -8.055 1.00 95.19 69 GLU A C 1
ATOM 502 O O . GLU A 1 69 ? -2.862 -7.103 -7.812 1.00 95.19 69 GLU A O 1
ATOM 507 N N . ARG A 1 70 ? -0.872 -7.015 -8.846 1.00 96.19 70 ARG A N 1
ATOM 508 C CA . ARG A 1 70 ? -1.081 -5.732 -9.532 1.00 96.19 70 ARG A CA 1
ATOM 509 C C . ARG A 1 70 ? -0.107 -5.609 -10.708 1.00 96.19 70 ARG A C 1
ATOM 511 O O . ARG A 1 70 ? 0.900 -6.326 -10.701 1.00 96.19 70 ARG A O 1
ATOM 518 N N . PRO A 1 71 ? -0.349 -4.697 -11.664 1.00 96.56 71 PRO A N 1
ATOM 519 C CA . PRO A 1 71 ? 0.483 -4.554 -12.853 1.00 96.56 71 PRO A CA 1
ATOM 520 C C . PRO A 1 71 ? 1.960 -4.319 -12.526 1.00 96.56 71 PRO A C 1
ATOM 522 O O . PRO A 1 71 ? 2.291 -3.611 -11.572 1.00 96.56 71 PRO A O 1
ATOM 525 N N . LEU A 1 72 ? 2.848 -4.884 -13.345 1.00 94.50 72 LEU A N 1
ATOM 526 C CA . LEU A 1 72 ? 4.292 -4.696 -13.214 1.00 94.50 72 LEU A CA 1
ATOM 527 C C . LEU A 1 72 ? 4.747 -3.445 -13.964 1.00 94.50 72 LEU A C 1
ATOM 529 O O . LEU A 1 72 ? 4.531 -3.303 -15.171 1.00 94.50 72 LEU A O 1
ATOM 533 N N . TYR A 1 73 ? 5.444 -2.566 -13.263 1.00 93.94 73 TYR A N 1
ATOM 534 C CA . TYR A 1 73 ? 6.167 -1.462 -13.858 1.00 93.94 73 TYR A CA 1
ATOM 535 C C . TYR A 1 73 ? 7.490 -1.958 -14.456 1.00 93.94 73 TYR A C 1
ATOM 537 O O . TYR A 1 73 ? 8.270 -2.639 -13.805 1.00 93.94 73 TYR A O 1
ATOM 545 N N . GLN A 1 74 ? 7.760 -1.643 -15.723 1.00 90.44 74 GLN A N 1
ATOM 546 C CA . GLN A 1 74 ? 8.895 -2.241 -16.445 1.00 90.44 74 GLN A CA 1
ATOM 547 C C . GLN A 1 74 ? 10.251 -1.583 -16.139 1.00 90.44 74 GLN A C 1
ATOM 549 O O . GLN A 1 74 ? 11.288 -2.156 -16.452 1.00 90.44 74 GLN A O 1
ATOM 554 N N . ASN A 1 75 ? 10.271 -0.385 -15.547 1.00 88.88 75 ASN A N 1
ATOM 555 C CA . ASN A 1 75 ? 11.492 0.420 -15.415 1.00 88.88 75 ASN A CA 1
ATOM 556 C C . ASN A 1 75 ? 12.001 0.542 -13.966 1.00 88.88 75 ASN A C 1
ATOM 558 O O . ASN A 1 75 ? 12.634 1.546 -13.645 1.00 88.88 75 ASN A O 1
ATOM 562 N N . HIS A 1 76 ? 11.781 -0.470 -13.112 1.00 84.06 76 HIS A N 1
ATOM 563 C CA . HIS A 1 76 ? 12.245 -0.482 -11.707 1.00 84.06 76 HIS A CA 1
ATOM 564 C C . HIS A 1 76 ? 13.728 -0.116 -11.545 1.00 84.06 76 HIS A C 1
ATOM 566 O O . HIS A 1 76 ? 14.097 0.569 -10.594 1.00 84.06 76 HIS A O 1
ATOM 572 N N . GLU A 1 77 ? 14.567 -0.532 -12.497 1.00 84.19 77 GLU A N 1
ATOM 573 C CA . GLU A 1 77 ? 16.018 -0.285 -12.514 1.00 84.19 77 GLU A CA 1
ATOM 574 C C . GLU A 1 77 ? 16.380 1.210 -12.560 1.00 84.19 77 GLU A C 1
ATOM 576 O O . GLU A 1 77 ? 17.481 1.610 -12.184 1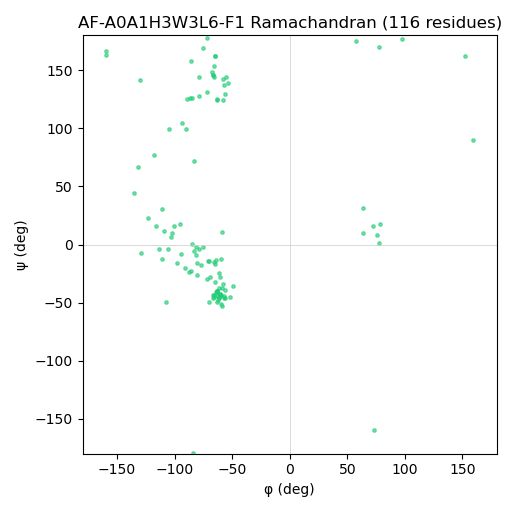.00 84.19 77 GLU A O 1
ATOM 581 N N . LYS A 1 78 ? 15.470 2.048 -13.072 1.00 86.38 78 LYS A N 1
ATOM 582 C CA . LYS A 1 78 ? 15.697 3.478 -13.321 1.00 86.38 78 LYS A CA 1
ATOM 583 C C . LYS A 1 78 ? 14.996 4.389 -12.319 1.00 86.38 78 LYS A C 1
ATOM 585 O O . LYS A 1 78 ? 15.195 5.597 -12.397 1.00 86.38 78 LYS A O 1
ATOM 590 N N . ASP A 1 79 ? 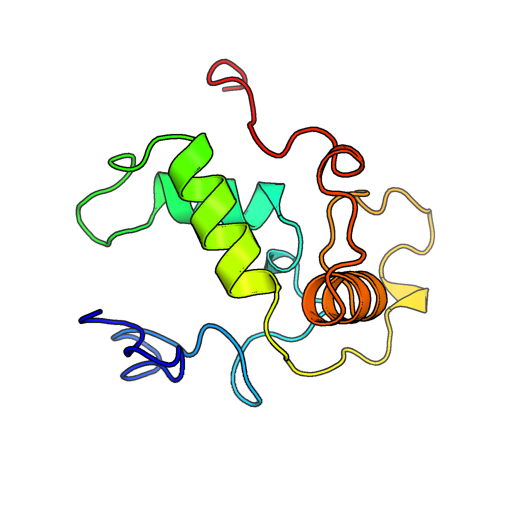14.204 3.842 -11.400 1.00 82.62 79 ASP A N 1
ATOM 591 C CA . ASP A 1 79 ? 13.422 4.652 -10.457 1.00 82.62 79 ASP A CA 1
ATOM 592 C C . ASP A 1 79 ? 14.298 5.313 -9.385 1.00 82.62 79 ASP A C 1
ATOM 594 O O . ASP A 1 79 ? 13.997 6.413 -8.928 1.00 82.62 79 ASP A O 1
ATOM 598 N N . PHE A 1 80 ? 15.417 4.675 -9.022 1.00 84.44 80 PHE A N 1
ATOM 599 C CA . PHE A 1 80 ? 16.354 5.159 -8.002 1.00 84.44 80 PHE A CA 1
ATOM 600 C C . PHE A 1 80 ? 17.805 5.103 -8.507 1.00 84.44 80 PHE A C 1
ATOM 602 O O . PHE A 1 80 ? 18.618 4.343 -7.976 1.00 84.44 80 PHE A O 1
ATOM 609 N N . PRO A 1 81 ? 18.175 5.912 -9.521 1.00 86.50 81 PRO A N 1
ATOM 610 C CA . PRO A 1 81 ? 19.496 5.848 -10.158 1.00 86.50 81 PRO A CA 1
ATOM 611 C C . PRO A 1 81 ? 20.647 6.240 -9.217 1.00 86.50 81 PRO A C 1
ATOM 613 O O . PRO A 1 81 ? 21.810 5.968 -9.508 1.00 86.50 81 PRO A O 1
ATOM 616 N N . HIS A 1 82 ? 20.332 6.877 -8.088 1.00 87.94 82 HIS A N 1
ATOM 617 C CA 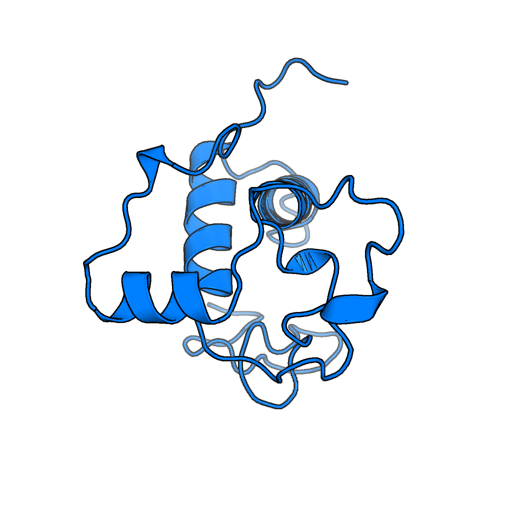. HIS A 1 82 ? 21.287 7.298 -7.062 1.00 87.94 82 HIS A CA 1
ATOM 618 C C . HIS A 1 82 ? 21.065 6.585 -5.717 1.00 87.94 82 HIS A C 1
ATOM 620 O O . HIS A 1 82 ? 21.578 7.032 -4.694 1.00 87.94 82 HIS A O 1
ATOM 626 N N . GLY A 1 83 ? 20.302 5.487 -5.702 1.00 85.69 83 GLY A N 1
ATOM 627 C CA . GLY A 1 83 ? 19.898 4.812 -4.469 1.00 85.69 83 GLY A CA 1
ATOM 628 C C . GLY A 1 83 ? 18.835 5.591 -3.686 1.00 85.69 83 GLY A C 1
ATOM 629 O O . GLY A 1 83 ? 18.115 6.417 -4.245 1.00 85.69 83 GLY A O 1
ATOM 630 N N . GLY A 1 84 ? 18.705 5.292 -2.389 1.00 84.19 84 GLY A N 1
ATOM 631 C CA . GLY A 1 84 ? 17.705 5.922 -1.513 1.00 84.19 84 GLY A CA 1
ATOM 632 C C . GLY A 1 84 ? 16.284 5.372 -1.670 1.00 84.19 84 GLY A C 1
ATOM 633 O O . GLY A 1 84 ? 15.327 6.019 -1.252 1.00 84.19 84 GLY A O 1
ATOM 634 N N . ARG A 1 85 ? 16.137 4.189 -2.280 1.00 84.62 85 ARG A N 1
ATOM 635 C CA . ARG A 1 85 ? 14.863 3.465 -2.312 1.00 84.62 85 ARG A CA 1
ATOM 636 C C . ARG A 1 85 ? 14.478 3.089 -0.876 1.00 84.62 85 ARG A C 1
ATOM 638 O O . ARG A 1 85 ? 15.293 2.435 -0.225 1.00 84.62 85 ARG A O 1
ATOM 645 N N . PRO A 1 86 ? 13.285 3.474 -0.389 1.00 85.00 86 PRO A N 1
ATOM 646 C CA . PRO A 1 86 ? 12.797 2.989 0.895 1.00 85.00 86 PRO A CA 1
ATOM 647 C C . PRO A 1 86 ? 12.717 1.458 0.897 1.00 85.00 86 PRO A C 1
ATOM 649 O O . PRO A 1 86 ? 12.382 0.838 -0.117 1.00 85.00 86 PRO A O 1
ATOM 652 N N . ASP A 1 87 ? 13.050 0.852 2.025 1.00 86.62 87 ASP A N 1
ATOM 653 C CA . ASP A 1 87 ? 13.168 -0.595 2.197 1.00 86.62 87 ASP A CA 1
ATOM 654 C C . ASP A 1 87 ? 11.835 -1.282 2.516 1.00 86.62 87 ASP A C 1
ATOM 656 O O . ASP A 1 87 ? 11.784 -2.504 2.612 1.00 86.62 87 ASP A O 1
ATOM 660 N N . ASP A 1 88 ? 10.733 -0.544 2.598 1.00 90.94 88 ASP A N 1
ATOM 661 C CA . ASP A 1 88 ? 9.400 -1.020 2.977 1.00 90.94 88 ASP A CA 1
ATOM 662 C C . ASP A 1 88 ? 8.4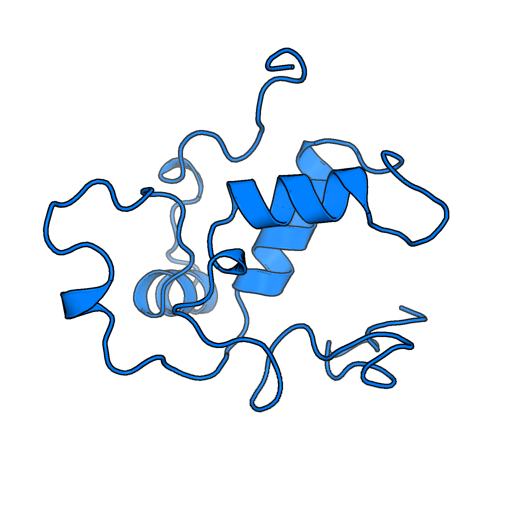65 -1.250 1.774 1.00 90.94 88 ASP A C 1
ATOM 664 O O . ASP A 1 88 ? 7.245 -1.369 1.910 1.00 90.94 88 ASP A O 1
ATOM 668 N N . GLN A 1 89 ? 9.017 -1.318 0.561 1.00 92.25 89 GLN A N 1
ATOM 669 C CA . GLN A 1 89 ? 8.216 -1.579 -0.630 1.00 92.25 89 GLN A CA 1
ATOM 670 C C . GLN A 1 89 ? 7.720 -3.022 -0.706 1.00 92.25 89 GLN A C 1
ATOM 672 O O . GLN A 1 89 ? 8.510 -3.964 -0.673 1.00 92.25 89 GLN A O 1
ATOM 677 N N . MET A 1 90 ? 6.428 -3.206 -0.958 1.00 92.94 90 MET A N 1
ATOM 678 C CA . MET A 1 90 ? 5.819 -4.503 -1.251 1.00 92.94 90 MET A CA 1
ATOM 679 C C . MET A 1 90 ? 5.983 -4.866 -2.731 1.00 92.94 90 MET A C 1
ATOM 681 O O . MET A 1 90 ? 5.049 -4.804 -3.531 1.00 92.94 90 MET A O 1
ATOM 685 N N . ASN A 1 91 ? 7.218 -5.206 -3.108 1.00 92.06 91 ASN A N 1
ATOM 686 C CA . ASN A 1 91 ? 7.571 -5.614 -4.468 1.00 92.06 91 ASN A CA 1
ATOM 687 C C . ASN A 1 91 ? 7.025 -7.019 -4.819 1.00 92.06 91 ASN A C 1
ATOM 689 O O . ASN A 1 91 ? 6.379 -7.689 -4.010 1.00 92.06 91 ASN A O 1
ATOM 693 N N . LYS A 1 92 ? 7.251 -7.469 -6.059 1.00 92.56 92 LYS A N 1
ATOM 694 C CA . LYS A 1 92 ? 6.804 -8.791 -6.531 1.00 92.56 92 LYS A CA 1
ATOM 695 C C . LYS A 1 92 ? 7.328 -9.948 -5.665 1.00 92.56 92 LYS A C 1
ATOM 697 O O . LYS A 1 92 ? 6.541 -10.799 -5.271 1.00 92.56 92 LYS A O 1
ATOM 702 N N . GLU A 1 93 ? 8.614 -9.946 -5.324 1.00 91.88 93 GLU A N 1
ATOM 703 C CA . GLU A 1 93 ? 9.238 -11.009 -4.524 1.00 91.88 93 GLU A CA 1
ATOM 704 C C . GLU A 1 93 ? 8.604 -11.126 -3.130 1.00 91.88 93 GLU A C 1
ATOM 706 O O . GLU A 1 93 ? 8.225 -12.216 -2.703 1.00 91.88 93 GLU A O 1
ATOM 711 N N . ARG A 1 94 ? 8.399 -10.000 -2.437 1.00 93.06 94 ARG A N 1
ATOM 712 C CA . ARG A 1 94 ? 7.743 -9.996 -1.122 1.00 93.06 94 ARG A CA 1
ATOM 713 C C . ARG A 1 94 ? 6.302 -10.493 -1.197 1.00 93.06 94 ARG A C 1
ATOM 715 O O . ARG A 1 94 ? 5.873 -11.254 -0.336 1.00 93.06 94 ARG A O 1
ATOM 722 N N . ARG A 1 95 ? 5.556 -10.122 -2.241 1.00 93.69 95 ARG A N 1
ATOM 723 C CA . ARG A 1 95 ? 4.188 -10.630 -2.460 1.00 93.69 95 ARG A CA 1
ATOM 724 C C . ARG A 1 95 ? 4.162 -12.142 -2.684 1.00 93.69 95 ARG A C 1
ATOM 726 O O . ARG A 1 95 ? 3.296 -12.823 -2.137 1.00 93.69 95 ARG A O 1
ATOM 733 N N . GLU A 1 96 ? 5.126 -12.681 -3.427 1.00 94.25 96 GLU A N 1
ATOM 734 C CA . GLU A 1 96 ? 5.287 -14.129 -3.598 1.00 94.25 96 GLU A CA 1
ATOM 735 C C . GLU A 1 96 ? 5.614 -14.825 -2.267 1.00 94.25 96 GLU A C 1
ATOM 737 O O . GLU A 1 96 ? 4.998 -15.839 -1.935 1.00 94.25 96 GLU A O 1
ATOM 742 N N . GLN A 1 97 ? 6.519 -14.261 -1.462 1.00 93.94 97 GLN A N 1
ATOM 743 C CA . GLN A 1 97 ? 6.839 -14.778 -0.127 1.00 93.94 97 GLN A CA 1
ATOM 744 C C . GLN A 1 97 ? 5.613 -14.774 0.799 1.00 93.94 97 GLN A C 1
ATOM 746 O O . GLN A 1 97 ? 5.376 -15.768 1.487 1.00 93.94 97 GLN A O 1
ATOM 751 N N . ILE A 1 98 ? 4.802 -13.708 0.778 1.00 92.44 98 ILE A N 1
ATOM 752 C CA . ILE A 1 98 ? 3.566 -13.612 1.571 1.00 92.44 98 ILE A CA 1
ATOM 753 C C . ILE A 1 98 ? 2.579 -14.699 1.161 1.00 92.44 98 ILE A C 1
ATOM 755 O O . ILE A 1 98 ? 2.063 -15.412 2.019 1.00 92.44 98 ILE A O 1
ATOM 759 N N . ARG A 1 99 ? 2.349 -14.873 -0.146 1.00 90.06 99 ARG A N 1
ATOM 760 C CA . ARG A 1 99 ? 1.447 -15.909 -0.671 1.00 90.06 99 ARG A CA 1
ATOM 761 C C . ARG A 1 99 ? 1.873 -17.312 -0.252 1.00 90.06 99 ARG A C 1
ATOM 763 O O . ARG A 1 99 ? 1.025 -18.151 0.034 1.00 90.06 99 ARG A O 1
ATOM 770 N N . AS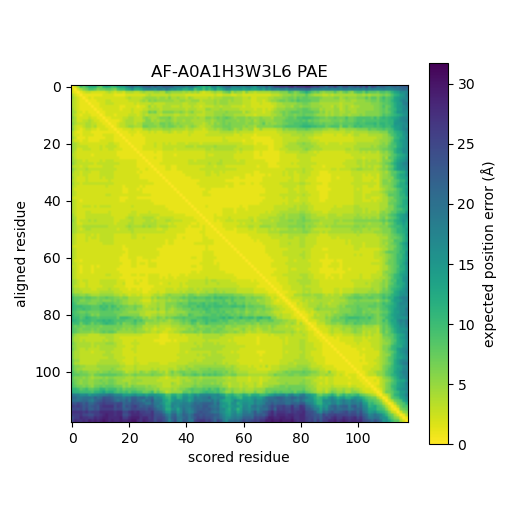N A 1 100 ? 3.178 -17.549 -0.215 1.00 92.75 100 ASN A N 1
ATOM 771 C CA . ASN A 1 100 ? 3.749 -18.833 0.173 1.00 92.75 100 ASN A CA 1
ATOM 772 C C . ASN A 1 100 ? 3.832 -19.021 1.698 1.00 92.75 100 ASN A C 1
ATOM 774 O O . ASN A 1 100 ? 4.263 -20.081 2.141 1.00 92.75 100 ASN A O 1
ATOM 778 N N . GLY A 1 101 ? 3.442 -18.020 2.498 1.00 90.81 101 GLY A N 1
ATOM 779 C CA . GLY A 1 101 ? 3.514 -18.067 3.961 1.00 90.81 101 GLY A CA 1
ATOM 780 C C . GLY A 1 101 ? 4.933 -17.967 4.529 1.00 90.81 101 GLY A C 1
ATOM 781 O O . GLY A 1 101 ? 5.138 -18.277 5.697 1.00 90.81 101 GLY A O 1
ATOM 782 N N . ASN A 1 102 ? 5.905 -17.531 3.723 1.00 93.31 102 ASN A N 1
ATOM 783 C CA . ASN A 1 102 ? 7.332 -17.506 4.065 1.00 93.31 102 ASN A CA 1
ATOM 784 C C . ASN A 1 102 ? 7.872 -16.086 4.288 1.00 93.31 102 ASN A C 1
ATOM 786 O O . ASN A 1 102 ? 9.084 -15.882 4.303 1.00 93.31 102 ASN A O 1
ATOM 790 N N . PHE A 1 103 ? 6.989 -15.094 4.393 1.00 90.12 103 PHE A N 1
ATOM 791 C CA . PHE A 1 103 ? 7.392 -13.708 4.580 1.00 90.12 103 PHE A CA 1
ATOM 792 C C . PHE A 1 103 ? 7.627 -13.395 6.057 1.00 90.12 103 PHE A C 1
ATOM 794 O O . PHE A 1 103 ? 6.741 -13.591 6.890 1.00 90.12 103 PHE A O 1
ATOM 801 N N . ASP A 1 104 ? 8.810 -12.872 6.367 1.00 88.19 104 ASP A N 1
ATOM 802 C CA . ASP A 1 104 ? 9.147 -12.389 7.699 1.00 88.19 104 ASP A CA 1
ATOM 803 C C . ASP A 1 104 ? 8.780 -10.907 7.833 1.00 88.19 104 ASP A C 1
ATOM 805 O O . ASP A 1 104 ? 9.507 -10.011 7.399 1.00 88.19 104 ASP A O 1
ATOM 809 N N . TRP A 1 105 ? 7.632 -10.653 8.458 1.00 83.75 105 TRP A N 1
ATOM 810 C CA . TRP A 1 105 ? 7.117 -9.306 8.696 1.00 83.75 105 TRP A CA 1
ATOM 811 C C . TRP A 1 105 ? 7.985 -8.466 9.638 1.00 83.75 105 TRP A C 1
ATOM 813 O O . TRP A 1 105 ? 7.855 -7.246 9.625 1.00 83.75 105 TRP A O 1
ATOM 823 N N . SER A 1 106 ? 8.888 -9.077 10.415 1.00 82.94 106 SER A N 1
ATOM 824 C CA . SER A 1 106 ? 9.818 -8.328 11.272 1.00 82.94 106 SER A CA 1
ATOM 825 C C . SER A 1 106 ? 10.905 -7.595 10.483 1.00 82.94 106 SER A C 1
ATOM 827 O O . SER A 1 106 ? 11.562 -6.714 11.024 1.00 82.94 106 SER A O 1
ATOM 829 N N . THR A 1 107 ? 11.070 -7.931 9.199 1.00 81.31 107 THR A N 1
ATOM 830 C CA . THR A 1 107 ? 12.071 -7.323 8.308 1.00 81.31 107 THR A CA 1
ATOM 831 C C . THR A 1 107 ? 11.649 -5.984 7.713 1.00 81.31 107 THR A C 1
ATOM 833 O O . THR A 1 107 ? 12.458 -5.337 7.050 1.00 81.31 107 THR A O 1
ATOM 836 N N . ILE A 1 108 ? 10.389 -5.577 7.891 1.00 78.12 108 ILE A N 1
ATOM 837 C CA . ILE A 1 108 ? 9.943 -4.247 7.488 1.00 78.12 108 ILE A CA 1
ATOM 838 C C . ILE A 1 108 ? 10.080 -3.330 8.701 1.00 78.12 108 ILE A C 1
ATOM 840 O O . ILE A 1 108 ? 9.265 -3.371 9.624 1.00 78.12 108 ILE A O 1
ATOM 844 N N . ASP A 1 109 ? 11.103 -2.484 8.684 1.00 64.62 109 ASP A N 1
ATOM 845 C CA . ASP A 1 109 ? 11.259 -1.436 9.683 1.00 64.62 109 ASP A CA 1
ATOM 846 C C . ASP A 1 109 ? 10.130 -0.392 9.535 1.00 64.62 109 ASP A C 1
ATOM 848 O O . ASP A 1 109 ? 9.676 -0.081 8.434 1.00 64.62 109 ASP A O 1
ATOM 852 N N . ASN A 1 110 ? 9.675 0.192 10.650 1.00 58.72 110 ASN A N 1
ATOM 853 C CA . ASN A 1 110 ? 8.731 1.325 10.673 1.00 58.72 110 ASN A CA 1
ATOM 854 C C . ASN A 1 110 ? 7.315 1.066 10.105 1.00 58.72 110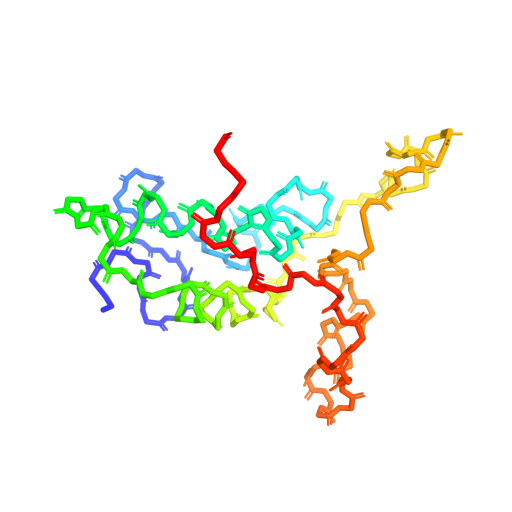 ASN A C 1
ATOM 856 O O . ASN A 1 110 ? 6.677 1.997 9.609 1.00 58.72 110 ASN A O 1
ATOM 860 N N . ILE A 1 111 ? 6.773 -0.156 10.209 1.00 60.66 111 ILE A N 1
ATOM 861 C CA . ILE A 1 111 ? 5.356 -0.415 9.862 1.00 60.66 111 ILE A CA 1
ATOM 862 C C . ILE A 1 111 ? 4.412 0.497 10.671 1.00 60.66 111 ILE A C 1
ATOM 864 O O . ILE A 1 111 ? 3.435 1.029 10.143 1.00 60.66 111 ILE A O 1
ATOM 868 N N . VAL A 1 112 ? 4.739 0.706 11.948 1.00 51.09 112 VAL A N 1
ATOM 869 C CA . VAL A 1 112 ? 4.061 1.642 12.844 1.00 51.09 112 VAL A CA 1
ATOM 870 C C . VAL A 1 112 ? 4.969 2.855 13.000 1.00 51.09 112 VAL A C 1
ATOM 872 O O . VAL A 1 112 ? 5.933 2.821 13.764 1.00 51.09 112 VAL A O 1
ATOM 875 N N . MET A 1 113 ? 4.685 3.928 12.258 1.00 44.12 113 MET A N 1
ATOM 876 C CA . MET A 1 113 ? 5.259 5.235 12.578 1.00 44.12 113 MET A CA 1
ATOM 877 C C . MET A 1 113 ? 4.837 5.562 14.016 1.00 44.12 113 MET A C 1
ATOM 879 O O . MET A 1 113 ? 3.635 5.541 14.288 1.00 44.12 113 MET A O 1
ATOM 883 N N . PRO A 1 114 ? 5.763 5.849 14.949 1.00 40.72 114 PRO A N 1
ATOM 884 C CA . PRO A 1 114 ? 5.374 6.389 16.240 1.00 40.72 114 PRO A CA 1
ATOM 885 C C . PRO A 1 114 ? 4.511 7.622 15.982 1.00 40.72 114 PRO A C 1
ATOM 887 O O . PRO A 1 114 ? 4.844 8.428 15.109 1.00 40.72 114 PRO A O 1
ATOM 890 N N . SER A 1 115 ? 3.437 7.796 16.745 1.00 46.41 115 SER A N 1
ATOM 891 C CA . SER A 1 115 ? 2.488 8.914 16.646 1.00 46.41 115 SER A CA 1
ATOM 892 C C . SER A 1 115 ? 3.107 10.317 16.841 1.00 46.41 115 SER A C 1
ATOM 894 O O . SER A 1 115 ? 2.383 11.293 17.007 1.00 46.41 115 SER A O 1
ATOM 896 N N . GLU A 1 116 ? 4.436 10.430 16.866 1.00 36.38 116 GLU A N 1
ATOM 897 C CA . GLU A 1 116 ? 5.226 11.579 17.307 1.00 36.38 116 GLU A CA 1
ATOM 898 C C . GLU A 1 116 ? 6.190 12.128 16.241 1.00 36.38 116 GLU A C 1
ATOM 900 O O . GLU A 1 116 ? 7.166 12.795 16.574 1.00 36.38 116 GLU A O 1
ATOM 905 N N . GLN A 1 117 ? 5.946 11.889 14.952 1.00 35.47 117 GLN A N 1
ATOM 906 C CA . GLN A 1 117 ? 6.685 12.587 13.892 1.00 35.47 117 GLN A CA 1
ATOM 907 C C . GLN A 1 117 ? 5.721 13.425 13.054 1.00 35.47 117 GLN A C 1
ATOM 909 O O . GLN A 1 117 ? 5.294 13.030 11.969 1.00 35.47 117 GLN A O 1
ATOM 914 N N . ASN A 1 118 ? 5.349 14.564 13.644 1.00 35.59 118 ASN A N 1
ATOM 915 C CA . ASN A 1 118 ? 4.667 15.685 13.002 1.00 35.59 118 ASN A CA 1
ATOM 916 C C . ASN A 1 118 ? 5.699 16.728 12.562 1.00 35.59 118 ASN A C 1
ATOM 918 O O . ASN A 1 118 ? 6.541 17.093 13.414 1.00 35.59 118 ASN A O 1
#

Mean predicted aligned error: 5.39 Å

InterPro domains:
  IPR009056 Cytochrome c-like domain [PF00034] (2-68)
  IPR009056 Cytochrome c-like domain [PS51007] (1-69)
  IPR036909 Cytochrome c-like domain superfamily [G3DSA:1.10.760.10] (1-92)
  IPR036909 Cytochrome c-like domain superfamily [SSF46626] (1-70)
  IPR051459 Cytochrome c-type Dehydrogenase [PTHR35008] (2-77)